Protein AF-A0A4S3M4C2-F1 (afdb_monomer_lite)

Organism: NCBI:txid1294297

Sequence (121 aa):
VVGTAGVVVTYLFNLFDGNFLLGNEGREFIEQPKWVKAGIVVAALIFLFNVSMTVLKGRKTAITNILLLGLWGLALLFLFAFVNPANLALDKMYWWYIVHLWVEGTWELVMASILAFLMLK

InterPro domains:
  IPR036927 Cytochrome c oxidase-like, subunit I superfamily [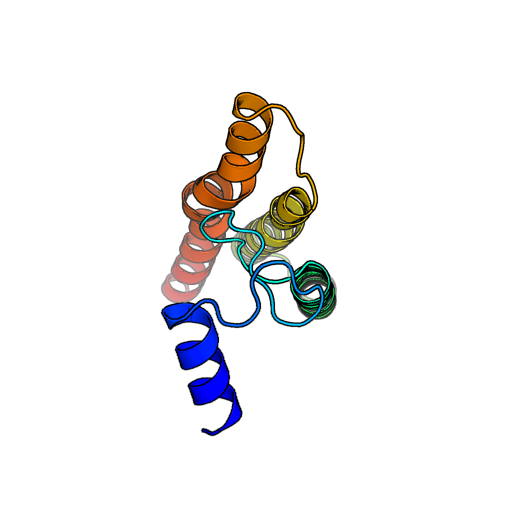G3DSA:1.20.210.10] (1-121)
  IPR036927 Cytochrome c oxidase-like, subunit I superfamily [SSF81442] (10-119)

Secondary structure (DSSP, 8-state):
-HHHHHHHHHHHH-TTTT-TTT-----TT--S-HHHHHHHHHHHHHHHHHHHHHHHHS---HHHHHHHHHHHHHHHHHGGGG---SSHHHHHHHHHHHHHHIIIIIHHHHHHHHHHHHHT-

pLDDT: mean 89.89, std 10.75, range [54.84, 98.44]

Structure (mmCIF, N/CA/C/O backbone):
data_AF-A0A4S3M4C2-F1
#
_entry.id   AF-A0A4S3M4C2-F1
#
loop_
_atom_site.group_PDB
_atom_site.id
_atom_site.type_symbol
_atom_site.label_atom_id
_atom_site.label_alt_id
_atom_site.label_comp_id
_atom_site.label_asym_id
_atom_site.label_entity_id
_atom_site.label_seq_id
_atom_site.pdbx_PDB_ins_code
_atom_site.Cartn_x
_atom_site.Cartn_y
_atom_site.Cartn_z
_atom_site.occupancy
_atom_site.B_iso_or_equiv
_atom_site.auth_seq_id
_atom_site.auth_comp_id
_atom_site.auth_asym_id
_atom_site.auth_atom_id
_atom_site.pdbx_PDB_model_num
ATOM 1 N N . VAL A 1 1 ? -0.782 -25.439 -9.404 1.00 56.78 1 VAL A N 1
ATOM 2 C CA . VAL A 1 1 ? 0.522 -26.083 -9.697 1.00 56.78 1 VAL A CA 1
ATOM 3 C C . VAL A 1 1 ? 1.104 -25.586 -11.015 1.00 56.78 1 VAL A C 1
ATOM 5 O O . VAL A 1 1 ? 2.167 -24.991 -10.978 1.00 56.78 1 VAL A O 1
ATOM 8 N N . VAL A 1 2 ? 0.405 -25.723 -12.152 1.00 60.91 2 VAL A N 1
ATOM 9 C CA . VAL A 1 2 ? 0.927 -25.284 -13.468 1.00 60.91 2 VAL A CA 1
ATOM 10 C C . VAL A 1 2 ? 1.193 -23.771 -13.536 1.00 60.91 2 VAL A C 1
ATOM 12 O O . VAL A 1 2 ? 2.270 -23.364 -13.952 1.00 60.91 2 VAL A O 1
ATOM 15 N N . GLY A 1 3 ? 0.266 -22.936 -13.048 1.00 64.94 3 GLY A N 1
ATOM 16 C CA . GLY A 1 3 ? 0.457 -21.477 -13.025 1.00 64.94 3 GLY A CA 1
ATOM 17 C C . GLY A 1 3 ? 1.616 -21.029 -12.127 1.00 64.94 3 GLY A C 1
ATOM 18 O O . GLY A 1 3 ? 2.436 -20.217 -12.533 1.00 64.94 3 GLY A O 1
ATOM 19 N N . THR A 1 4 ? 1.738 -21.615 -10.934 1.00 62.50 4 THR A N 1
ATOM 20 C CA . THR A 1 4 ? 2.813 -21.304 -9.980 1.00 62.50 4 THR A CA 1
ATOM 21 C C . THR A 1 4 ? 4.189 -21.722 -10.504 1.00 62.50 4 THR A C 1
ATOM 23 O O . THR A 1 4 ? 5.140 -20.957 -10.389 1.00 62.50 4 THR A O 1
ATOM 26 N N . ALA A 1 5 ? 4.295 -22.895 -11.138 1.00 73.62 5 ALA A N 1
ATOM 27 C CA . ALA A 1 5 ? 5.536 -23.352 -11.764 1.00 73.62 5 ALA A CA 1
ATOM 28 C C . ALA A 1 5 ? 5.944 -22.468 -12.957 1.00 73.62 5 ALA A C 1
ATOM 30 O O . ALA A 1 5 ? 7.119 -22.141 -13.102 1.00 73.62 5 ALA A O 1
ATOM 31 N N . GLY A 1 6 ? 4.977 -22.025 -13.770 1.00 69.69 6 GLY A N 1
ATOM 32 C CA . GLY A 1 6 ? 5.227 -21.109 -14.887 1.00 69.69 6 GLY A CA 1
ATOM 33 C C . GLY A 1 6 ? 5.792 -19.757 -14.442 1.00 69.69 6 GLY A C 1
ATOM 34 O O . GLY A 1 6 ? 6.713 -19.243 -15.074 1.00 69.69 6 GLY A O 1
ATOM 35 N N . VAL A 1 7 ? 5.307 -19.217 -13.318 1.00 67.75 7 VAL A N 1
ATOM 36 C CA . VAL A 1 7 ? 5.851 -17.984 -12.723 1.00 67.75 7 VAL A CA 1
ATOM 37 C C . VAL A 1 7 ? 7.301 -18.184 -12.278 1.00 67.75 7 VAL A C 1
ATOM 39 O O . VAL A 1 7 ? 8.147 -17.362 -12.616 1.00 67.75 7 VAL A O 1
ATOM 42 N N . VAL A 1 8 ? 7.614 -19.292 -11.596 1.00 72.00 8 VAL A N 1
ATOM 43 C CA . VAL A 1 8 ? 8.984 -19.590 -11.133 1.00 72.00 8 VAL A CA 1
ATOM 44 C C . VAL A 1 8 ? 9.960 -19.711 -12.306 1.00 72.00 8 VAL A C 1
ATOM 46 O O . VAL A 1 8 ? 11.026 -19.104 -12.280 1.00 72.00 8 VAL A O 1
ATOM 49 N N . VAL A 1 9 ? 9.591 -20.443 -13.361 1.00 77.44 9 VAL A N 1
ATOM 50 C CA . VAL A 1 9 ? 10.424 -20.581 -14.569 1.00 77.44 9 VAL A CA 1
ATOM 51 C C . VAL A 1 9 ? 10.633 -19.226 -15.248 1.00 77.44 9 VAL A C 1
ATOM 53 O O . VAL A 1 9 ? 11.750 -18.890 -15.634 1.00 77.44 9 VAL A O 1
ATOM 56 N N . THR A 1 10 ? 9.580 -18.417 -15.353 1.00 71.31 10 THR A N 1
ATOM 57 C CA . THR A 1 10 ? 9.667 -17.088 -15.972 1.00 71.31 10 THR A CA 1
ATOM 58 C C . THR A 1 10 ? 10.569 -16.144 -15.174 1.00 71.31 10 THR A C 1
ATOM 60 O O . THR A 1 10 ? 11.369 -15.431 -15.774 1.00 71.31 10 THR A O 1
ATOM 63 N N . TYR A 1 11 ? 10.502 -16.184 -13.839 1.00 69.69 11 TYR A N 1
ATOM 64 C CA . TYR A 1 11 ? 11.375 -15.401 -12.958 1.00 69.69 11 TYR A CA 1
ATOM 65 C C . TYR A 1 11 ? 12.844 -15.834 -13.041 1.00 69.69 11 TYR A C 1
ATOM 67 O O . TYR A 1 11 ? 13.722 -14.980 -13.094 1.00 69.69 11 TYR A O 1
ATOM 75 N N . LEU A 1 12 ? 13.123 -17.143 -13.073 1.00 77.81 12 LEU A N 1
ATOM 76 C CA . LEU A 1 12 ? 14.498 -17.660 -13.087 1.00 77.81 12 LEU A CA 1
ATOM 77 C C . LEU A 1 12 ? 15.220 -17.427 -14.418 1.00 77.81 12 LEU A C 1
ATOM 79 O O . LEU A 1 12 ? 16.422 -17.180 -14.425 1.00 77.81 12 LEU A O 1
ATOM 83 N N . PHE A 1 13 ? 14.503 -17.530 -15.538 1.00 81.12 13 PHE A N 1
ATOM 84 C CA . PHE A 1 13 ? 15.109 -17.503 -16.872 1.00 81.12 13 PHE A CA 1
ATOM 85 C C . PHE A 1 13 ? 14.819 -1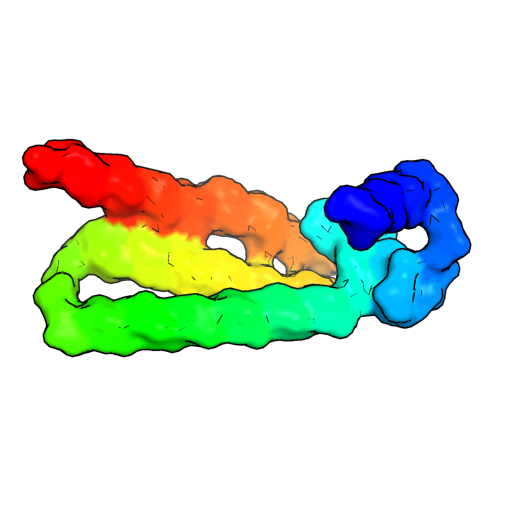6.218 -17.663 1.00 81.12 13 PHE A C 1
ATOM 87 O O . PHE A 1 13 ? 15.306 -16.089 -18.782 1.00 81.12 13 PHE A O 1
ATOM 94 N N . ASN A 1 14 ? 14.029 -15.288 -17.108 1.00 72.19 14 ASN A N 1
ATOM 95 C CA . ASN A 1 14 ? 13.619 -14.018 -17.727 1.00 72.19 14 ASN A CA 1
ATOM 96 C C . ASN A 1 14 ? 13.213 -14.156 -19.210 1.00 72.19 14 ASN A C 1
ATOM 98 O O . ASN A 1 14 ? 13.613 -13.375 -20.069 1.00 72.19 14 ASN A O 1
ATOM 102 N N . LEU A 1 15 ? 12.426 -15.191 -19.519 1.00 75.06 15 LEU A N 1
ATOM 103 C CA . LEU A 1 15 ? 12.154 -15.636 -20.896 1.00 75.06 15 LEU A CA 1
ATOM 104 C C . LEU A 1 15 ? 11.394 -14.609 -21.750 1.00 75.06 15 LEU A C 1
ATOM 106 O O . LEU A 1 15 ? 11.345 -14.742 -22.970 1.00 75.06 15 LEU A O 1
ATOM 110 N N . PHE A 1 16 ? 10.781 -13.607 -21.119 1.00 75.00 16 PHE A N 1
ATOM 111 C CA . PHE A 1 16 ? 9.931 -12.613 -21.769 1.00 75.00 16 PHE A CA 1
ATOM 112 C C . PHE A 1 16 ? 10.400 -11.184 -21.487 1.00 75.00 16 PHE A C 1
ATOM 114 O O . PHE A 1 16 ? 9.570 -10.287 -21.355 1.00 75.00 16 PHE A O 1
ATOM 121 N N . ASP A 1 17 ? 11.709 -10.959 -21.366 1.00 72.19 17 ASP A N 1
ATOM 122 C CA . ASP A 1 17 ? 12.253 -9.623 -21.118 1.00 72.19 17 ASP A CA 1
ATOM 123 C C . ASP A 1 17 ? 11.724 -8.586 -22.131 1.00 72.19 17 ASP A C 1
ATOM 125 O O . ASP A 1 17 ? 11.613 -8.853 -23.330 1.00 72.19 17 ASP A O 1
ATOM 129 N N . GLY A 1 18 ? 11.309 -7.419 -21.638 1.00 67.25 18 GLY A N 1
ATOM 130 C CA . GLY A 1 18 ? 10.657 -6.378 -22.444 1.00 67.25 18 GLY A CA 1
ATOM 131 C C . GLY A 1 18 ? 9.224 -6.680 -22.925 1.00 67.25 18 GLY A C 1
ATOM 132 O O . GLY A 1 18 ? 8.608 -5.828 -23.569 1.00 67.25 18 GLY A O 1
ATOM 133 N N . ASN A 1 19 ? 8.647 -7.847 -22.618 1.00 77.56 19 ASN A N 1
ATOM 134 C CA . ASN A 1 19 ? 7.262 -8.167 -22.969 1.00 77.56 19 ASN A CA 1
ATOM 135 C C . ASN A 1 19 ? 6.272 -7.454 -22.034 1.00 77.56 19 ASN A C 1
ATOM 137 O O . ASN A 1 19 ? 6.359 -7.553 -20.815 1.00 77.56 19 ASN A O 1
ATOM 141 N N . PHE A 1 20 ? 5.257 -6.799 -22.597 1.00 70.56 20 PHE A N 1
ATOM 142 C CA . PHE A 1 20 ? 4.251 -6.084 -21.805 1.00 70.56 20 PHE A CA 1
ATOM 143 C C . PHE A 1 20 ? 3.413 -6.991 -20.882 1.00 70.56 20 PHE A C 1
ATOM 145 O O . PHE A 1 20 ? 2.976 -6.554 -19.819 1.00 70.56 20 PHE A O 1
ATOM 152 N N . LEU A 1 21 ? 3.159 -8.240 -21.284 1.00 70.56 21 LEU A N 1
ATOM 153 C CA . LEU A 1 21 ? 2.306 -9.180 -20.555 1.00 70.56 21 LEU A CA 1
ATOM 154 C C . LEU A 1 21 ? 3.080 -10.005 -19.529 1.00 70.56 21 LEU A C 1
ATOM 156 O O . LEU A 1 21 ? 2.578 -10.206 -18.426 1.00 70.56 21 LEU A O 1
ATOM 160 N N . LEU A 1 22 ? 4.269 -10.483 -19.892 1.00 72.75 22 LEU A N 1
ATOM 161 C CA . LEU A 1 22 ? 5.026 -11.468 -19.108 1.00 72.75 22 LEU A CA 1
ATOM 162 C C . LEU A 1 22 ? 6.431 -10.997 -18.707 1.00 72.75 22 LEU A C 1
ATOM 164 O O . LEU A 1 22 ? 7.149 -11.746 -18.049 1.00 72.75 22 LEU A O 1
ATOM 168 N N . GLY A 1 23 ? 6.841 -9.804 -19.135 1.00 72.81 23 GLY A N 1
ATOM 169 C CA . GLY A 1 23 ? 8.185 -9.285 -18.913 1.00 72.81 23 GLY A CA 1
ATOM 170 C C . GLY A 1 23 ? 8.367 -8.627 -17.555 1.00 72.81 23 GLY A C 1
ATOM 171 O O . GLY A 1 23 ? 7.414 -8.153 -16.938 1.00 72.81 23 GLY A O 1
ATOM 172 N N . ASN A 1 24 ? 9.619 -8.586 -17.107 1.00 77.44 24 ASN A N 1
ATOM 173 C CA . ASN A 1 24 ? 10.010 -7.912 -15.878 1.00 77.44 24 ASN A CA 1
ATOM 174 C C . ASN A 1 24 ? 10.394 -6.452 -16.160 1.00 77.44 24 ASN A C 1
ATOM 176 O O . ASN A 1 24 ? 11.062 -6.159 -17.146 1.00 77.44 24 ASN A O 1
ATOM 180 N N . GLU A 1 25 ? 10.025 -5.527 -15.272 1.00 79.69 25 GLU A N 1
ATOM 181 C CA . GLU A 1 25 ? 10.444 -4.117 -15.358 1.00 79.69 25 GLU A CA 1
ATOM 182 C C . GLU A 1 25 ? 11.891 -3.876 -14.895 1.00 79.69 25 GLU A C 1
ATOM 184 O O . GLU A 1 25 ? 12.386 -2.755 -14.996 1.00 79.69 25 GLU A O 1
ATOM 189 N N . GLY A 1 26 ? 12.567 -4.896 -14.354 1.00 82.75 26 GLY A N 1
ATOM 190 C CA . GLY A 1 26 ? 13.973 -4.809 -13.939 1.00 82.75 26 GLY A CA 1
ATOM 191 C C . GLY A 1 26 ? 14.234 -3.904 -12.727 1.00 82.75 26 GLY A C 1
ATOM 192 O O . GLY A 1 26 ? 15.386 -3.603 -12.421 1.00 82.75 26 GLY A O 1
ATOM 193 N N . ARG A 1 27 ? 13.181 -3.462 -12.026 1.00 88.50 27 ARG A N 1
ATOM 194 C CA . ARG A 1 27 ? 13.266 -2.707 -10.769 1.00 88.50 27 ARG A CA 1
ATOM 195 C C . ARG A 1 27 ? 13.029 -3.664 -9.605 1.00 88.50 27 ARG A C 1
ATOM 197 O O . ARG A 1 27 ? 11.941 -4.218 -9.484 1.00 88.50 27 ARG A O 1
ATOM 204 N N . GLU A 1 28 ? 14.048 -3.834 -8.771 1.00 87.56 28 GLU A N 1
ATOM 205 C CA . GLU A 1 28 ? 14.052 -4.760 -7.630 1.00 87.56 28 GLU A CA 1
ATOM 206 C C . GLU A 1 28 ? 12.807 -4.591 -6.732 1.00 87.56 28 GLU A C 1
ATOM 208 O O . GLU A 1 28 ? 12.393 -3.465 -6.460 1.00 87.56 28 GLU A O 1
ATOM 213 N N . PHE A 1 29 ? 12.193 -5.693 -6.300 1.00 89.31 29 PHE A N 1
ATOM 214 C CA . PHE A 1 29 ? 10.944 -5.797 -5.520 1.00 89.31 29 PHE A CA 1
ATOM 215 C C . PHE A 1 29 ? 9.658 -5.277 -6.190 1.00 89.31 29 PHE A C 1
ATOM 217 O O . PHE A 1 29 ? 8.570 -5.407 -5.620 1.00 89.31 29 PHE A O 1
ATOM 224 N N . ILE A 1 30 ? 9.752 -4.681 -7.379 1.00 91.69 30 ILE A N 1
ATOM 225 C CA . ILE A 1 30 ? 8.619 -4.183 -8.172 1.00 91.69 30 ILE A CA 1
ATOM 226 C C . ILE A 1 30 ? 8.767 -4.579 -9.651 1.00 91.69 30 ILE A C 1
ATOM 228 O O . ILE A 1 30 ? 8.503 -3.775 -10.554 1.00 91.69 30 ILE A O 1
ATOM 232 N N . GLU A 1 31 ? 9.197 -5.815 -9.894 1.00 88.69 31 GLU A N 1
ATOM 233 C CA . GLU A 1 31 ? 9.536 -6.359 -11.211 1.00 88.69 31 GLU A CA 1
ATOM 234 C C . GLU A 1 31 ? 8.312 -6.659 -12.077 1.00 88.69 31 GLU A C 1
ATOM 236 O O . GLU A 1 31 ? 8.417 -6.692 -13.299 1.00 88.69 31 GLU A O 1
ATOM 241 N N . GLN A 1 32 ? 7.148 -6.873 -11.471 1.00 86.88 32 GLN A N 1
ATOM 242 C CA . GLN A 1 32 ? 5.946 -7.299 -12.173 1.00 86.88 32 GLN A CA 1
ATOM 243 C C . GLN A 1 32 ? 5.491 -6.282 -13.244 1.00 86.88 32 GLN A C 1
ATOM 245 O O . GLN A 1 32 ? 5.617 -5.069 -13.042 1.00 86.88 32 GLN A O 1
ATOM 250 N N . PRO A 1 33 ? 4.871 -6.739 -14.348 1.00 87.69 33 PRO A N 1
ATOM 251 C CA . PRO A 1 33 ? 4.351 -5.852 -15.384 1.00 87.69 33 PRO A CA 1
ATOM 252 C C . PRO A 1 33 ? 3.371 -4.791 -14.854 1.00 87.69 33 PRO A C 1
ATOM 254 O O . PRO A 1 33 ? 2.616 -5.035 -13.906 1.00 87.69 33 PRO A O 1
ATOM 257 N N . LYS A 1 34 ? 3.274 -3.636 -15.531 1.00 88.12 34 LYS A N 1
ATOM 258 C CA . LYS A 1 34 ? 2.369 -2.529 -15.136 1.00 88.12 34 LYS A CA 1
ATOM 259 C C . LYS A 1 34 ? 0.914 -2.949 -14.954 1.00 88.12 34 LYS A C 1
ATOM 261 O O . LYS A 1 34 ? 0.246 -2.451 -14.051 1.00 88.12 34 LYS A O 1
ATOM 266 N N . TRP A 1 35 ? 0.413 -3.860 -15.789 1.00 86.81 35 TRP A N 1
ATOM 267 C CA . TRP A 1 35 ? -0.962 -4.349 -15.670 1.00 86.81 35 TRP A CA 1
ATOM 268 C C . TRP A 1 35 ? -1.162 -5.180 -14.391 1.00 86.81 35 TRP A C 1
ATOM 270 O O . TRP A 1 35 ? -2.210 -5.072 -13.757 1.00 86.81 35 TRP A O 1
ATOM 280 N N . VAL A 1 36 ? -0.142 -5.931 -13.953 1.00 90.75 36 VAL A N 1
ATOM 281 C CA . VAL A 1 36 ? -0.155 -6.654 -12.670 1.00 90.75 36 VAL A CA 1
ATOM 282 C C . VAL A 1 36 ? -0.137 -5.661 -11.513 1.00 90.75 36 VAL A C 1
ATOM 284 O O . VAL A 1 36 ? -0.939 -5.798 -10.592 1.00 90.75 36 VAL A O 1
ATOM 287 N N . LYS A 1 37 ? 0.703 -4.616 -11.578 1.00 92.25 37 LYS A N 1
ATOM 288 C CA . LYS A 1 37 ? 0.700 -3.523 -10.583 1.00 92.25 37 LYS A CA 1
ATOM 289 C C . LYS A 1 37 ? -0.688 -2.894 -10.464 1.00 92.25 37 LYS A C 1
ATOM 291 O O . LYS A 1 37 ? -1.183 -2.704 -9.357 1.00 92.25 37 LYS A O 1
ATOM 296 N N . ALA A 1 38 ? -1.344 -2.622 -11.591 1.00 93.62 38 ALA A N 1
ATOM 297 C CA . ALA A 1 38 ? -2.703 -2.084 -11.602 1.00 93.62 38 ALA A CA 1
ATOM 298 C C . ALA A 1 38 ? -3.712 -3.062 -10.975 1.00 93.62 38 ALA A C 1
ATOM 300 O O . ALA A 1 38 ? -4.537 -2.650 -10.161 1.00 93.62 38 ALA A O 1
ATOM 301 N N . GLY A 1 39 ? -3.604 -4.359 -11.281 1.00 94.94 39 GLY A N 1
ATOM 302 C CA . GLY A 1 39 ? -4.412 -5.404 -10.646 1.00 94.94 39 GLY A CA 1
ATOM 303 C C . GLY A 1 39 ? -4.238 -5.455 -9.124 1.00 94.94 39 GLY A C 1
ATOM 304 O O . GLY A 1 39 ? -5.230 -5.536 -8.399 1.00 94.94 39 GLY A O 1
ATOM 305 N N . ILE A 1 40 ? -3.000 -5.329 -8.632 1.00 94.81 40 ILE A N 1
ATOM 306 C CA . ILE A 1 40 ? -2.690 -5.255 -7.195 1.00 94.81 40 ILE A CA 1
ATOM 307 C C . ILE A 1 40 ? -3.363 -4.032 -6.560 1.00 94.81 40 ILE A C 1
ATOM 309 O O . ILE A 1 40 ? -4.001 -4.173 -5.519 1.00 94.81 40 ILE A O 1
ATOM 313 N N . VAL A 1 41 ? -3.286 -2.856 -7.196 1.00 96.94 41 VAL A N 1
ATOM 314 C CA . VAL A 1 41 ? -3.956 -1.639 -6.700 1.00 96.94 41 VAL A CA 1
ATOM 315 C C . VAL A 1 41 ? -5.465 -1.848 -6.596 1.00 96.94 41 VAL A C 1
ATOM 317 O O . VAL A 1 41 ? -6.052 -1.545 -5.561 1.00 96.94 41 VAL A O 1
ATOM 320 N N . VAL A 1 42 ? -6.103 -2.400 -7.631 1.00 97.81 42 VAL A N 1
ATOM 321 C CA . VAL A 1 42 ? -7.554 -2.648 -7.625 1.00 97.81 42 VAL A CA 1
ATOM 322 C C . VAL A 1 42 ? -7.943 -3.612 -6.502 1.00 97.81 42 VAL A C 1
ATOM 324 O O . VAL A 1 42 ? -8.874 -3.329 -5.746 1.00 97.81 42 VAL A O 1
ATOM 327 N N . ALA A 1 43 ? -7.212 -4.717 -6.344 1.00 97.81 43 ALA A N 1
ATOM 328 C CA . ALA A 1 43 ? -7.455 -5.677 -5.272 1.00 97.81 43 ALA A CA 1
ATOM 329 C C . ALA A 1 43 ? -7.284 -5.040 -3.881 1.00 97.81 43 ALA A C 1
ATOM 331 O O . ALA A 1 43 ? -8.139 -5.221 -3.008 1.00 97.81 43 ALA A O 1
ATOM 332 N N . ALA A 1 44 ? -6.226 -4.245 -3.691 1.00 97.38 44 ALA A N 1
ATOM 333 C CA . ALA A 1 44 ? -5.971 -3.523 -2.450 1.00 97.38 44 ALA A CA 1
ATOM 334 C C . ALA A 1 44 ? -7.093 -2.525 -2.130 1.00 97.38 44 ALA A C 1
ATOM 336 O O . ALA A 1 44 ? -7.552 -2.472 -0.992 1.00 97.38 44 ALA A O 1
ATOM 337 N N . LEU A 1 45 ? -7.594 -1.781 -3.121 1.00 98.19 45 LEU A N 1
ATOM 338 C CA . LEU A 1 45 ? -8.693 -0.830 -2.931 1.00 98.19 45 LEU A CA 1
ATOM 339 C C . LEU A 1 45 ? -10.010 -1.521 -2.564 1.00 98.19 45 LEU A C 1
ATOM 341 O O . LEU A 1 45 ? -10.713 -1.039 -1.677 1.00 98.19 45 LEU A O 1
ATOM 345 N N . ILE A 1 46 ? -10.334 -2.662 -3.183 1.00 98.44 46 ILE A N 1
ATOM 346 C CA . ILE A 1 46 ? -11.519 -3.458 -2.815 1.00 98.44 46 ILE A CA 1
ATOM 347 C C . ILE A 1 46 ? -11.408 -3.934 -1.360 1.00 98.44 46 ILE A C 1
ATOM 349 O O . ILE A 1 46 ? -12.354 -3.792 -0.581 1.00 98.44 46 ILE A O 1
ATOM 353 N N . PHE A 1 47 ? -10.246 -4.463 -0.972 1.00 98.19 47 PHE A N 1
ATOM 354 C CA . PHE A 1 47 ? -9.978 -4.878 0.405 1.00 98.19 47 PHE A CA 1
ATOM 355 C C . PHE A 1 47 ? -10.107 -3.707 1.392 1.00 98.19 47 PHE A C 1
ATOM 357 O O . PHE A 1 47 ? -10.842 -3.805 2.379 1.00 98.19 47 PHE A O 1
ATOM 364 N N . LEU A 1 48 ? -9.449 -2.582 1.101 1.00 98.19 48 LEU A N 1
ATOM 365 C CA . LEU A 1 48 ? -9.468 -1.386 1.941 1.00 98.19 48 LEU A CA 1
ATOM 366 C C . LEU A 1 48 ? -10.871 -0.815 2.090 1.00 98.19 48 LEU A C 1
ATOM 368 O O . LEU A 1 48 ? -11.252 -0.444 3.200 1.00 98.19 48 LEU A O 1
ATOM 372 N N . PHE A 1 49 ? -11.651 -0.775 1.011 1.00 98.12 49 PHE A N 1
ATOM 373 C CA . PHE A 1 49 ? -13.044 -0.352 1.059 1.00 98.12 49 PHE A CA 1
ATOM 374 C C . PHE A 1 49 ? -13.851 -1.242 2.010 1.00 98.12 49 PHE A C 1
ATOM 376 O O . PHE A 1 49 ? -14.499 -0.733 2.925 1.00 98.12 49 PHE A O 1
ATOM 383 N N . ASN A 1 50 ? -13.752 -2.566 1.867 1.00 98.38 50 ASN A N 1
ATOM 384 C CA . ASN A 1 50 ? -14.493 -3.510 2.705 1.00 98.38 50 ASN A CA 1
ATOM 385 C C . ASN A 1 50 ? -14.160 -3.360 4.198 1.00 98.38 50 ASN A C 1
ATOM 387 O O . ASN A 1 50 ? -15.063 -3.249 5.038 1.00 98.38 50 ASN A O 1
ATOM 391 N N . VAL A 1 51 ? -12.871 -3.317 4.543 1.00 97.50 51 VAL A N 1
ATOM 392 C CA . VAL A 1 51 ? -12.440 -3.179 5.942 1.00 97.50 51 VAL A CA 1
ATOM 393 C C . VAL A 1 51 ? -12.798 -1.795 6.490 1.00 97.50 51 VAL A C 1
ATOM 395 O O . VAL A 1 51 ? -13.341 -1.699 7.592 1.00 97.50 51 VAL A O 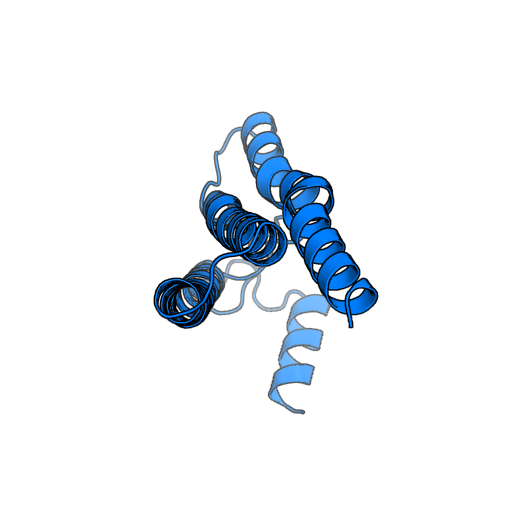1
ATOM 398 N N . SER A 1 52 ? -12.590 -0.728 5.713 1.00 97.62 52 SER A N 1
ATOM 399 C CA . SER A 1 52 ? -12.925 0.641 6.132 1.00 97.62 52 SER A CA 1
ATOM 400 C C . SER A 1 52 ? -14.422 0.789 6.403 1.00 97.62 52 SER A C 1
ATOM 402 O O . SER A 1 52 ? -14.805 1.306 7.451 1.00 97.62 52 SER A O 1
ATOM 404 N N . MET A 1 53 ? -15.285 0.265 5.526 1.00 98.12 53 MET A N 1
ATOM 405 C CA . MET A 1 53 ? -16.739 0.290 5.733 1.00 98.12 53 MET A CA 1
ATOM 406 C C . MET A 1 53 ? -17.168 -0.505 6.969 1.00 98.12 53 MET A C 1
ATOM 408 O O . MET A 1 53 ? -18.106 -0.104 7.662 1.00 98.12 53 MET A O 1
ATOM 412 N N . THR A 1 54 ? -16.470 -1.599 7.278 1.00 97.75 54 THR A N 1
ATOM 413 C CA . THR A 1 54 ? -16.711 -2.391 8.491 1.00 97.75 54 THR A CA 1
ATOM 414 C C . THR A 1 54 ? -16.364 -1.592 9.749 1.00 97.75 54 THR A C 1
ATOM 416 O O . THR A 1 54 ? -17.185 -1.487 10.660 1.00 97.75 54 THR A O 1
ATOM 419 N N . VAL A 1 55 ? -15.191 -0.952 9.786 1.00 96.75 55 VAL A N 1
ATOM 420 C CA . VAL A 1 55 ? -14.767 -0.113 10.922 1.00 96.75 55 VAL A CA 1
ATOM 421 C C . VAL A 1 55 ? -15.656 1.126 11.073 1.00 96.75 55 VAL A C 1
ATOM 423 O O . VAL A 1 55 ? -15.992 1.516 12.193 1.00 96.75 55 VAL A O 1
ATOM 426 N N . LEU A 1 56 ? -16.092 1.736 9.967 1.00 96.06 56 LEU A N 1
ATOM 427 C CA . LEU A 1 56 ? -16.980 2.900 9.996 1.00 96.06 56 LEU A CA 1
ATOM 428 C C . LEU A 1 56 ? -18.333 2.584 10.636 1.00 96.06 56 LEU A C 1
ATOM 430 O O . LEU A 1 56 ? -18.821 3.397 11.426 1.00 96.06 56 LEU A O 1
ATOM 434 N N . LYS A 1 57 ? -18.897 1.407 10.346 1.00 97.00 57 LYS A N 1
ATOM 435 C CA . LYS A 1 57 ? -20.137 0.912 10.967 1.00 97.00 57 LYS A CA 1
ATOM 436 C C . LYS A 1 57 ? -19.937 0.430 12.410 1.00 97.00 57 LYS A C 1
ATOM 438 O O . LYS A 1 57 ? -20.909 0.329 13.152 1.00 97.00 57 LYS A O 1
ATOM 443 N N . GLY A 1 58 ? -18.702 0.126 12.803 1.00 94.38 58 GLY A N 1
ATOM 444 C CA . GLY A 1 58 ? -18.349 -0.376 14.127 1.00 94.38 58 GLY A CA 1
ATOM 445 C C . GLY A 1 58 ? -17.822 0.682 15.104 1.00 94.38 58 GLY A C 1
ATOM 446 O O . GLY A 1 58 ? -17.758 1.889 14.828 1.00 94.38 58 GLY A O 1
ATOM 447 N N . ARG A 1 59 ? -17.406 0.191 16.280 1.00 91.69 59 ARG A N 1
ATOM 448 C CA . ARG A 1 59 ? -16.714 0.987 17.300 1.00 91.69 59 ARG A CA 1
ATOM 449 C C . ARG A 1 59 ? -15.276 1.245 16.862 1.00 91.69 59 ARG A C 1
ATOM 451 O O . ARG A 1 59 ? -14.508 0.314 16.646 1.00 91.69 59 ARG A O 1
ATOM 458 N N . LYS A 1 60 ? -14.911 2.520 16.797 1.00 95.25 60 LYS A N 1
ATOM 459 C CA . LYS A 1 60 ? -13.567 2.972 16.429 1.00 95.25 60 LYS A CA 1
ATOM 460 C C . LYS A 1 60 ? -12.694 2.968 17.677 1.00 95.25 60 LYS A C 1
ATOM 462 O O . LYS A 1 60 ? -13.062 3.568 18.688 1.00 95.25 60 LYS A O 1
ATOM 467 N N . THR A 1 61 ? -11.564 2.279 17.619 1.00 96.56 61 THR A N 1
ATOM 468 C CA . THR A 1 61 ? -10.556 2.256 18.682 1.00 96.56 61 THR A CA 1
ATOM 469 C C . THR A 1 61 ? -9.235 2.799 18.149 1.00 96.56 61 THR A C 1
ATOM 471 O O . THR A 1 61 ? -9.027 2.874 16.936 1.00 96.56 61 THR A O 1
ATOM 474 N N . ALA A 1 62 ? -8.320 3.166 19.049 1.00 96.56 62 ALA A N 1
ATOM 475 C CA . ALA A 1 62 ? -6.974 3.573 18.650 1.00 96.56 62 ALA A CA 1
ATOM 476 C C . ALA A 1 62 ? -6.289 2.480 17.809 1.00 96.56 62 ALA A C 1
ATOM 478 O O . ALA A 1 62 ? -5.729 2.776 16.759 1.00 96.56 62 ALA A O 1
ATOM 479 N N . ILE A 1 63 ? -6.435 1.211 18.206 1.00 96.88 63 ILE A N 1
ATOM 480 C CA . ILE A 1 63 ? -5.847 0.062 17.506 1.00 96.88 63 ILE A CA 1
ATOM 481 C C . ILE A 1 63 ? -6.407 -0.079 16.088 1.00 96.88 63 ILE A C 1
ATOM 483 O O . ILE A 1 63 ? -5.634 -0.179 15.139 1.00 96.88 63 ILE A O 1
ATOM 487 N N . THR A 1 64 ? -7.734 -0.038 15.912 1.00 96.25 64 THR A N 1
ATOM 488 C CA . THR A 1 64 ? -8.337 -0.164 14.571 1.00 96.25 64 THR A CA 1
ATOM 489 C C . THR A 1 64 ? -7.984 1.014 13.669 1.00 96.25 64 THR A C 1
ATOM 491 O O . THR A 1 64 ? -7.832 0.836 12.464 1.00 96.25 64 THR A O 1
ATOM 494 N N . ASN A 1 65 ? -7.838 2.213 14.238 1.00 96.69 65 ASN A N 1
ATOM 495 C CA . ASN A 1 65 ? -7.455 3.398 13.477 1.00 96.69 65 ASN A CA 1
ATOM 496 C C . ASN A 1 65 ? -5.990 3.325 13.022 1.00 96.69 65 ASN A C 1
ATOM 498 O O . ASN A 1 65 ? -5.712 3.638 11.869 1.00 96.69 65 ASN A O 1
ATOM 502 N N . ILE A 1 66 ? -5.074 2.869 13.886 1.00 97.75 66 ILE A N 1
ATOM 503 C CA . ILE A 1 66 ? -3.661 2.655 13.526 1.00 97.75 66 ILE A CA 1
ATOM 504 C C . ILE A 1 66 ? -3.538 1.553 12.468 1.00 97.75 66 ILE A C 1
ATOM 506 O O . ILE A 1 66 ? -2.810 1.731 11.493 1.00 97.75 66 ILE A O 1
ATOM 510 N N . LEU A 1 67 ? -4.298 0.460 12.605 1.00 97.69 67 LEU A N 1
ATOM 511 C CA . LEU A 1 67 ? -4.346 -0.598 11.595 1.00 97.69 67 LEU A CA 1
ATOM 512 C C . LEU A 1 67 ? -4.791 -0.049 10.234 1.00 97.69 67 LEU A C 1
ATOM 514 O O . LEU A 1 67 ? -4.119 -0.274 9.231 1.00 97.69 67 LEU A O 1
ATOM 518 N N . LEU A 1 68 ? -5.897 0.703 10.187 1.00 97.69 68 LEU A N 1
ATOM 519 C CA . LEU A 1 68 ? -6.372 1.310 8.941 1.00 97.69 68 LEU A CA 1
ATOM 520 C C . LEU A 1 68 ? -5.370 2.310 8.360 1.00 97.69 68 LEU A C 1
ATOM 522 O O . LEU A 1 68 ? -5.185 2.319 7.147 1.00 97.69 68 LEU A O 1
ATOM 526 N N . LEU A 1 69 ? -4.716 3.121 9.194 1.00 97.75 69 LEU A N 1
ATOM 527 C CA . LEU A 1 69 ? -3.683 4.056 8.748 1.00 97.75 69 LEU A CA 1
ATOM 528 C C . LEU A 1 69 ? -2.515 3.314 8.085 1.00 97.75 69 LEU A C 1
ATOM 530 O O . LEU A 1 69 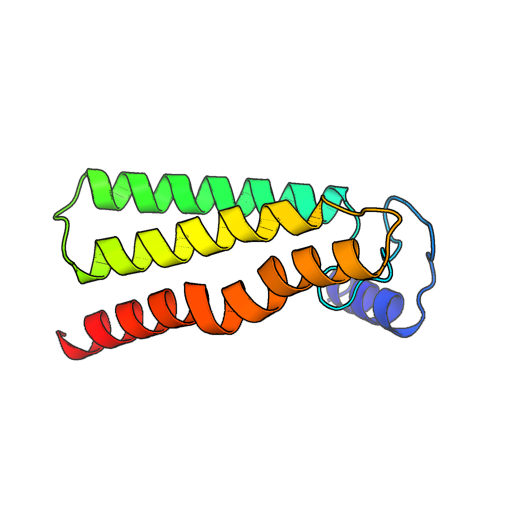? -2.102 3.695 6.992 1.00 97.75 69 LEU A O 1
ATOM 534 N N . GLY A 1 70 ? -2.028 2.238 8.710 1.00 97.62 70 GLY A N 1
ATOM 535 C CA . GLY A 1 70 ? -0.975 1.392 8.147 1.00 97.62 70 GLY A CA 1
ATOM 536 C C . GLY A 1 70 ? -1.390 0.767 6.813 1.00 97.62 70 GLY A C 1
ATOM 537 O O . GLY A 1 70 ? -0.662 0.880 5.831 1.00 97.62 70 GLY A O 1
ATOM 538 N N . LEU A 1 71 ? -2.594 0.190 6.739 1.00 97.88 71 LEU A N 1
ATOM 539 C CA . LEU A 1 71 ? -3.108 -0.444 5.517 1.00 97.88 71 LEU A CA 1
ATOM 540 C C . LEU A 1 71 ? -3.333 0.557 4.368 1.00 97.88 71 LEU A C 1
ATOM 542 O O . LEU A 1 71 ? -3.009 0.259 3.218 1.00 97.88 71 LEU A O 1
ATOM 546 N N . TRP A 1 72 ? -3.868 1.748 4.653 1.00 98.06 72 TRP A N 1
ATOM 547 C CA . TRP A 1 72 ? -4.020 2.801 3.644 1.00 98.06 72 TRP A CA 1
ATOM 548 C C . TRP A 1 72 ? -2.670 3.362 3.201 1.00 98.06 72 TRP A C 1
ATOM 550 O O . TRP A 1 72 ? -2.452 3.532 2.002 1.00 98.06 72 TRP A O 1
ATOM 560 N N . GLY A 1 73 ? -1.749 3.600 4.140 1.00 97.38 73 GLY A N 1
ATOM 561 C CA . GLY A 1 73 ? -0.383 4.018 3.827 1.00 97.38 73 GLY A CA 1
ATOM 562 C C . GLY A 1 73 ? 0.313 3.022 2.900 1.00 97.38 73 GLY A C 1
ATOM 563 O O . GLY A 1 73 ? 0.929 3.429 1.917 1.00 97.38 73 GLY A O 1
ATOM 564 N N . LEU A 1 74 ? 0.130 1.723 3.155 1.00 95.75 74 LEU A N 1
ATOM 565 C CA . LEU A 1 74 ? 0.667 0.637 2.341 1.00 95.75 74 LEU A CA 1
ATOM 566 C C . LEU A 1 74 ? 0.172 0.750 0.884 1.00 95.75 74 LEU A C 1
ATOM 568 O O . LEU A 1 74 ? 0.978 0.753 -0.049 1.00 95.75 74 LEU A O 1
ATOM 572 N N . ALA A 1 75 ? -1.133 0.919 0.666 1.00 95.94 75 ALA A N 1
ATOM 573 C CA . ALA A 1 75 ? -1.678 1.059 -0.687 1.00 95.94 75 ALA A CA 1
ATOM 574 C C . ALA A 1 75 ? -1.256 2.363 -1.388 1.00 95.94 75 ALA A C 1
ATOM 576 O O . ALA A 1 75 ? -0.992 2.349 -2.590 1.00 95.94 75 ALA A O 1
ATOM 577 N N . LEU A 1 76 ? -1.175 3.480 -0.658 1.00 96.44 76 LEU A N 1
ATOM 578 C CA . LEU A 1 76 ? -0.792 4.776 -1.225 1.00 96.44 76 LEU A CA 1
ATOM 579 C C . LEU A 1 76 ? 0.684 4.815 -1.633 1.00 96.44 76 LEU A C 1
ATOM 581 O O . LEU A 1 76 ? 0.997 5.288 -2.724 1.00 96.44 76 LEU A O 1
ATOM 585 N N . LEU A 1 77 ? 1.586 4.283 -0.804 1.00 96.00 77 LEU A N 1
ATOM 586 C CA . LEU A 1 77 ? 3.011 4.206 -1.137 1.00 96.00 77 LEU A CA 1
ATOM 587 C C . LEU A 1 77 ? 3.261 3.317 -2.360 1.00 96.00 77 LEU A C 1
ATOM 589 O O . LEU A 1 77 ? 4.109 3.640 -3.190 1.00 96.00 77 LEU A O 1
ATOM 593 N N . PHE A 1 78 ? 2.470 2.257 -2.544 1.00 96.12 78 PHE A N 1
ATOM 594 C CA . PHE A 1 78 ? 2.582 1.397 -3.721 1.00 96.12 78 PHE A CA 1
ATOM 595 C C . PHE A 1 78 ? 2.292 2.132 -5.046 1.00 96.12 78 PHE A C 1
ATOM 597 O O . PHE A 1 78 ? 2.778 1.716 -6.097 1.00 96.12 78 PHE A O 1
ATOM 604 N N . LEU A 1 79 ? 1.579 3.267 -5.033 1.00 96.12 79 LEU A N 1
ATOM 605 C CA . LEU A 1 79 ? 1.348 4.067 -6.245 1.00 96.12 79 LEU A CA 1
ATOM 606 C C . LEU A 1 79 ? 2.645 4.641 -6.839 1.00 96.12 79 LEU A C 1
ATOM 608 O O . LEU A 1 79 ? 2.720 4.863 -8.049 1.00 96.12 79 LEU A O 1
ATOM 612 N N . PHE A 1 80 ? 3.699 4.809 -6.036 1.00 95.44 80 PHE A N 1
ATOM 613 C CA . PHE A 1 80 ? 5.011 5.205 -6.553 1.00 95.44 80 PHE A CA 1
ATOM 614 C C . PHE A 1 80 ? 5.640 4.136 -7.461 1.00 95.44 80 PHE A C 1
ATOM 616 O O . PHE A 1 80 ? 6.531 4.458 -8.246 1.00 95.44 80 PHE A O 1
ATOM 623 N N . ALA A 1 81 ? 5.139 2.892 -7.462 1.00 94.00 81 ALA A N 1
ATOM 624 C CA . ALA A 1 81 ? 5.612 1.841 -8.367 1.00 94.00 81 ALA A CA 1
ATOM 625 C C . ALA A 1 81 ? 5.351 2.162 -9.851 1.00 94.00 81 ALA A C 1
ATOM 627 O O . ALA A 1 81 ? 6.011 1.589 -10.721 1.00 94.00 81 ALA A O 1
ATOM 628 N N . PHE A 1 82 ? 4.422 3.082 -10.142 1.00 94.38 82 PHE A N 1
ATOM 629 C CA . PHE A 1 82 ? 4.128 3.575 -11.492 1.00 94.38 82 PHE A CA 1
ATOM 630 C C . PHE A 1 82 ? 5.002 4.766 -11.907 1.00 94.38 82 PHE A C 1
ATOM 632 O O . PHE A 1 82 ? 5.036 5.120 -13.086 1.00 94.38 82 PHE A O 1
ATOM 639 N N . VAL A 1 83 ? 5.720 5.372 -10.959 1.00 93.81 83 VAL A N 1
ATOM 640 C CA . VAL A 1 83 ? 6.646 6.475 -11.216 1.00 93.81 83 VAL A CA 1
ATOM 641 C C . VAL A 1 83 ? 8.007 5.877 -11.580 1.00 93.81 83 VAL A C 1
ATOM 643 O O . VAL A 1 83 ? 8.662 5.245 -10.751 1.00 93.81 83 VAL A O 1
ATOM 646 N N . ASN A 1 84 ? 8.407 6.043 -12.844 1.00 92.19 84 ASN A N 1
ATOM 647 C CA . ASN A 1 84 ? 9.674 5.551 -13.395 1.00 92.19 84 ASN A CA 1
ATOM 648 C C . ASN A 1 84 ? 10.385 6.682 -14.171 1.00 92.19 84 ASN A C 1
ATOM 650 O O . ASN A 1 84 ? 10.192 6.813 -15.384 1.00 92.19 84 ASN A O 1
ATOM 654 N N . PRO A 1 85 ? 11.111 7.573 -13.474 1.00 94.56 85 PRO A N 1
ATOM 655 C CA . PRO A 1 85 ? 11.825 8.681 -14.095 1.00 94.56 85 PRO A CA 1
ATOM 656 C C . PRO A 1 85 ? 13.130 8.205 -14.751 1.00 94.56 85 PRO A C 1
ATOM 658 O O . PRO A 1 85 ? 13.795 7.303 -14.259 1.00 94.56 85 PRO A O 1
ATOM 661 N N . ALA A 1 86 ? 13.562 8.883 -15.818 1.00 93.50 86 ALA A N 1
ATOM 662 C CA . ALA A 1 86 ? 14.826 8.565 -16.496 1.00 93.50 86 ALA A CA 1
ATOM 663 C C . ALA A 1 86 ? 16.080 8.886 -15.654 1.00 93.50 86 ALA A C 1
ATOM 665 O O . ALA A 1 86 ? 17.166 8.382 -15.930 1.00 93.50 86 ALA A O 1
ATOM 666 N N . ASN A 1 87 ? 15.950 9.745 -14.635 1.00 96.06 87 ASN A N 1
ATOM 667 C CA . ASN A 1 87 ? 17.039 10.057 -13.715 1.00 96.06 87 ASN A CA 1
ATOM 668 C C . ASN A 1 87 ? 17.142 8.969 -12.636 1.00 96.06 87 ASN A C 1
ATOM 670 O O . ASN A 1 87 ? 16.239 8.833 -11.811 1.00 96.06 87 ASN A O 1
ATOM 674 N N . LEU A 1 88 ? 18.274 8.261 -12.604 1.00 94.19 88 LEU A N 1
ATOM 675 C CA . LEU A 1 88 ? 18.519 7.150 -11.682 1.00 94.19 88 LEU A CA 1
ATOM 676 C C . LEU A 1 88 ? 18.408 7.542 -10.200 1.00 94.19 88 LEU A C 1
ATOM 678 O O . LEU A 1 88 ? 17.863 6.781 -9.406 1.00 94.19 88 LEU A O 1
ATOM 682 N N . ALA A 1 89 ? 18.901 8.720 -9.808 1.00 96.31 89 ALA A N 1
ATOM 683 C CA . ALA A 1 89 ? 18.824 9.162 -8.416 1.00 96.31 89 ALA A CA 1
ATOM 684 C C . ALA A 1 89 ? 17.366 9.394 -7.992 1.00 96.31 89 ALA A C 1
ATOM 686 O O . ALA A 1 89 ? 16.962 9.007 -6.895 1.00 96.31 89 ALA A O 1
ATOM 687 N N . LEU A 1 90 ? 16.565 9.974 -8.889 1.00 96.12 90 LEU A N 1
ATOM 688 C CA . LEU A 1 90 ? 15.143 10.194 -8.649 1.00 96.12 90 LEU A CA 1
ATOM 689 C C . LEU A 1 90 ? 14.352 8.875 -8.651 1.00 96.12 90 LEU A C 1
ATOM 691 O O . LEU A 1 90 ? 13.458 8.706 -7.825 1.00 96.12 90 LEU A O 1
ATOM 695 N N . ASP A 1 91 ? 14.701 7.928 -9.528 1.00 94.88 91 ASP A N 1
ATOM 696 C CA . ASP A 1 91 ? 14.116 6.580 -9.529 1.00 94.88 91 ASP A CA 1
ATOM 697 C C . ASP A 1 91 ? 14.355 5.882 -8.187 1.00 94.88 91 ASP A C 1
ATOM 699 O O . ASP A 1 91 ? 13.405 5.423 -7.550 1.00 94.88 91 ASP A O 1
ATOM 703 N N . LYS A 1 92 ? 15.603 5.888 -7.702 1.00 95.19 92 LYS A N 1
ATOM 704 C CA . LYS A 1 92 ? 15.948 5.292 -6.407 1.00 95.19 92 LYS A CA 1
ATOM 705 C C . LYS A 1 92 ? 15.264 5.985 -5.234 1.00 95.19 92 LYS A C 1
ATOM 707 O O . LYS A 1 92 ? 14.853 5.300 -4.303 1.00 95.19 92 LYS A O 1
ATOM 712 N N . MET A 1 93 ? 15.069 7.303 -5.283 1.00 95.62 93 MET A N 1
ATOM 713 C CA . MET A 1 93 ? 14.311 8.020 -4.252 1.00 95.62 93 MET A CA 1
ATOM 714 C C . MET A 1 93 ? 12.871 7.493 -4.131 1.00 95.62 93 MET A C 1
ATOM 716 O O . MET A 1 93 ? 12.438 7.151 -3.032 1.00 95.62 93 MET A O 1
ATOM 720 N N . TYR A 1 94 ? 12.138 7.377 -5.244 1.00 95.00 94 TYR A N 1
ATOM 721 C CA . TYR A 1 94 ? 10.766 6.850 -5.224 1.00 95.00 94 TYR A CA 1
ATOM 722 C C . TYR A 1 94 ? 10.707 5.350 -4.944 1.00 95.00 94 TYR A C 1
ATOM 724 O O . TYR A 1 94 ? 9.769 4.879 -4.307 1.00 95.00 94 TYR A O 1
ATOM 732 N N . TRP A 1 95 ? 11.717 4.598 -5.370 1.00 95.44 95 TRP A N 1
ATOM 733 C CA . TRP A 1 95 ? 11.853 3.190 -5.019 1.00 95.44 95 TRP A CA 1
ATOM 734 C C . TRP A 1 95 ? 11.948 2.997 -3.497 1.00 95.44 95 TRP A C 1
ATOM 736 O O . TRP A 1 95 ? 11.238 2.164 -2.934 1.00 95.44 95 TRP A O 1
ATOM 746 N N . TRP A 1 96 ? 12.725 3.833 -2.801 1.00 96.25 96 TRP A N 1
ATOM 747 C CA . TRP A 1 96 ? 12.837 3.785 -1.339 1.00 96.25 96 TRP A CA 1
ATOM 748 C C . TRP A 1 96 ? 11.530 4.126 -0.611 1.00 96.25 96 TRP A C 1
ATOM 750 O O . TRP A 1 96 ? 11.300 3.621 0.490 1.00 96.25 96 TRP A O 1
ATOM 760 N N . TYR A 1 97 ? 10.634 4.905 -1.226 1.00 94.31 97 TYR A N 1
ATOM 761 C CA . TYR A 1 97 ? 9.295 5.137 -0.670 1.00 94.31 97 TYR A CA 1
ATOM 762 C C . TYR A 1 97 ? 8.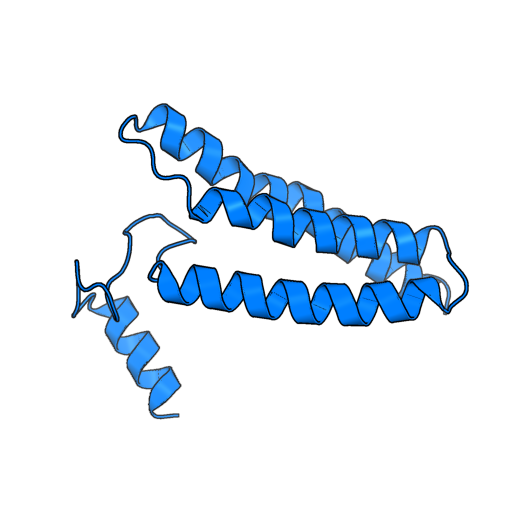455 3.854 -0.650 1.00 94.31 97 TYR A C 1
ATOM 764 O O . TYR A 1 97 ? 7.587 3.704 0.203 1.00 94.31 97 TYR A O 1
ATOM 772 N N . ILE A 1 98 ? 8.710 2.922 -1.569 1.00 93.81 98 ILE A N 1
ATOM 773 C CA . ILE A 1 98 ? 7.981 1.652 -1.656 1.00 93.81 98 ILE A CA 1
ATOM 774 C C . ILE A 1 98 ? 8.672 0.565 -0.841 1.00 93.81 98 ILE A C 1
ATOM 776 O O . ILE A 1 98 ? 8.002 -0.302 -0.310 1.00 93.81 98 ILE A O 1
ATOM 780 N N . VAL A 1 99 ? 9.999 0.552 -0.761 1.00 93.50 99 VAL A N 1
ATOM 781 C CA . VAL A 1 99 ? 10.698 -0.550 -0.086 1.00 93.50 99 VAL A CA 1
ATOM 782 C C . VAL A 1 99 ? 10.862 -0.254 1.399 1.00 93.50 99 VAL A C 1
ATOM 784 O O . VAL A 1 99 ? 10.404 -1.023 2.238 1.00 93.50 99 VAL A O 1
ATOM 787 N N . HIS A 1 100 ? 11.439 0.894 1.744 1.00 95.19 100 HIS A N 1
ATOM 788 C CA . HIS A 1 100 ? 11.796 1.193 3.130 1.00 95.19 100 HIS A CA 1
ATOM 789 C C . HIS A 1 100 ? 10.637 1.801 3.915 1.00 95.19 100 HIS A C 1
ATOM 791 O O . HIS A 1 100 ? 10.277 1.257 4.950 1.00 95.19 100 HIS A O 1
ATOM 797 N N . LEU A 1 101 ? 9.955 2.841 3.407 1.00 94.94 101 LEU A N 1
ATOM 798 C CA . LEU A 1 101 ? 8.792 3.403 4.129 1.00 94.94 101 LEU A CA 1
ATOM 799 C C . LEU A 1 101 ? 7.642 2.398 4.271 1.00 94.94 101 LEU A C 1
ATOM 801 O O . LEU A 1 101 ? 6.795 2.518 5.158 1.00 94.94 101 LEU A O 1
ATOM 805 N N . TRP A 1 102 ? 7.608 1.397 3.399 1.00 93.25 102 TRP A N 1
ATOM 806 C CA . TRP A 1 102 ? 6.657 0.308 3.506 1.00 93.25 102 TRP A CA 1
ATOM 807 C C . TRP A 1 102 ? 7.040 -0.599 4.663 1.00 93.25 102 TRP A C 1
ATOM 809 O O . TRP A 1 102 ? 6.260 -0.690 5.610 1.00 93.25 102 TRP A O 1
ATOM 819 N N . VAL A 1 103 ? 8.226 -1.222 4.611 1.00 92.06 103 VAL A N 1
ATOM 820 C CA . VAL A 1 103 ? 8.704 -2.219 5.589 1.00 92.06 103 VAL A CA 1
ATOM 821 C C . VAL A 1 103 ? 8.934 -1.612 6.974 1.00 92.06 103 VAL A C 1
ATOM 823 O O . VAL A 1 103 ? 8.477 -2.170 7.965 1.00 92.06 103 VAL A O 1
ATOM 826 N N . GLU A 1 104 ? 9.583 -0.457 7.039 1.00 94.19 104 GLU A N 1
ATOM 827 C CA . GLU A 1 104 ? 10.009 0.198 8.285 1.00 94.19 104 GLU A CA 1
ATOM 828 C C . GLU A 1 104 ? 9.046 1.316 8.719 1.00 94.19 104 GLU A C 1
ATOM 830 O O . GLU A 1 104 ? 9.252 1.977 9.727 1.00 94.19 104 GLU A O 1
ATOM 835 N N . GLY A 1 105 ? 7.971 1.555 7.962 1.00 94.00 105 GLY A N 1
ATOM 836 C CA . GLY A 1 105 ? 6.932 2.521 8.324 1.00 94.00 105 GLY A CA 1
ATOM 837 C C . GLY A 1 105 ? 5.567 1.861 8.435 1.00 94.00 105 GLY A C 1
ATOM 838 O O . GLY A 1 105 ? 5.063 1.575 9.520 1.00 94.00 105 GLY A O 1
ATOM 839 N N . THR A 1 106 ? 4.925 1.615 7.295 1.00 96.75 106 THR A N 1
ATOM 840 C CA . THR A 1 106 ? 3.529 1.143 7.283 1.00 96.75 106 THR A CA 1
ATOM 841 C C . THR A 1 106 ? 3.359 -0.267 7.850 1.00 96.75 106 THR A C 1
ATOM 843 O O . THR A 1 106 ? 2.386 -0.521 8.563 1.00 96.75 106 THR A O 1
ATOM 846 N N . TRP A 1 107 ? 4.308 -1.169 7.590 1.00 96.50 107 TRP A N 1
ATOM 847 C CA . TRP A 1 107 ? 4.291 -2.533 8.114 1.00 96.50 107 TRP A CA 1
ATOM 848 C C . TRP A 1 107 ? 4.496 -2.569 9.627 1.00 96.50 107 TRP A C 1
ATOM 850 O O . TRP A 1 107 ? 3.852 -3.381 10.291 1.00 96.50 107 TRP A O 1
ATOM 860 N N . GLU A 1 108 ? 5.286 -1.655 10.194 1.00 97.69 108 GLU A N 1
ATOM 861 C CA . GLU A 1 108 ? 5.413 -1.528 11.649 1.00 97.69 108 GLU A CA 1
ATOM 862 C C . GLU A 1 108 ? 4.080 -1.138 12.300 1.00 97.69 108 GLU A C 1
ATOM 864 O O . GLU A 1 108 ? 3.689 -1.737 13.301 1.00 97.69 108 GLU A O 1
ATOM 869 N N . LEU A 1 109 ? 3.314 -0.218 11.697 1.00 97.75 109 LEU A N 1
ATOM 870 C CA . LEU A 1 109 ? 1.977 0.150 12.191 1.00 97.75 109 LEU A CA 1
ATOM 871 C C . LEU A 1 109 ? 0.996 -1.031 12.145 1.00 97.75 109 LEU A C 1
ATOM 873 O O . LEU A 1 109 ? 0.224 -1.256 13.086 1.00 97.75 109 LEU A O 1
ATOM 877 N N . VAL A 1 110 ? 1.019 -1.804 11.056 1.00 97.88 110 VAL A N 1
ATOM 878 C CA . VAL A 1 110 ? 0.176 -3.000 10.908 1.00 97.88 110 VAL A CA 1
ATOM 879 C C . VAL A 1 110 ? 0.566 -4.057 11.942 1.00 97.88 110 VAL A C 1
ATOM 881 O O . VAL A 1 110 ? -0.298 -4.562 12.657 1.00 97.88 110 VAL A O 1
ATOM 884 N N . MET A 1 111 ? 1.858 -4.350 12.088 1.00 97.94 111 MET A N 1
ATOM 885 C CA . MET A 1 111 ? 2.355 -5.317 13.067 1.00 97.94 111 MET A CA 1
ATOM 886 C C . MET A 1 111 ? 2.011 -4.896 14.500 1.00 97.94 111 MET A C 1
ATOM 888 O O . MET A 1 111 ? 1.452 -5.692 15.257 1.00 97.94 111 MET A O 1
ATOM 892 N N . ALA A 1 112 ? 2.281 -3.638 14.860 1.00 97.38 112 ALA A N 1
ATOM 893 C CA . ALA A 1 112 ? 2.021 -3.107 16.193 1.00 97.38 112 ALA A CA 1
ATOM 894 C C . ALA A 1 112 ? 0.526 -3.132 16.542 1.00 97.38 112 ALA A C 1
ATOM 896 O O . ALA A 1 112 ? 0.159 -3.504 17.656 1.00 97.38 112 ALA A O 1
ATOM 897 N N . SER A 1 113 ? -0.352 -2.784 15.597 1.00 96.88 113 SER A N 1
ATOM 898 C CA . SER A 1 113 ? -1.804 -2.817 15.824 1.00 96.88 113 SER A CA 1
ATOM 899 C C . SER A 1 113 ? -2.351 -4.240 15.952 1.00 96.88 113 SER A C 1
ATOM 901 O O . SER A 1 113 ? -3.190 -4.488 16.821 1.00 96.88 113 SER A O 1
ATOM 903 N N . ILE A 1 114 ? -1.848 -5.194 15.161 1.00 96.88 114 ILE A N 1
ATOM 904 C CA . ILE A 1 114 ? -2.208 -6.611 15.307 1.00 96.88 114 ILE A CA 1
ATOM 905 C C . ILE A 1 114 ? -1.742 -7.136 16.668 1.00 96.88 114 ILE A C 1
ATOM 907 O O . ILE A 1 114 ? -2.538 -7.738 17.389 1.00 96.88 114 ILE A O 1
ATOM 911 N N . LEU A 1 115 ? -0.493 -6.871 17.061 1.00 97.81 115 LEU A N 1
ATOM 912 C CA . LEU A 1 115 ? 0.031 -7.292 18.361 1.00 97.81 115 LEU A CA 1
ATOM 913 C C . LEU A 1 115 ? -0.776 -6.682 19.514 1.00 97.81 115 LEU A C 1
ATOM 915 O O . LEU A 1 115 ? -1.205 -7.406 20.409 1.00 97.81 115 LEU A O 1
ATOM 919 N N . ALA A 1 116 ? -1.052 -5.377 19.469 1.00 97.12 116 ALA A N 1
ATOM 920 C CA . ALA A 1 116 ? -1.862 -4.700 20.480 1.00 97.12 116 ALA A CA 1
ATOM 921 C C . ALA A 1 116 ? -3.273 -5.298 20.588 1.00 97.12 116 ALA A C 1
ATOM 923 O O . ALA A 1 116 ? -3.791 -5.460 21.691 1.00 97.12 116 ALA A O 1
ATOM 924 N N . PHE A 1 117 ? -3.891 -5.663 19.459 1.00 95.25 117 PHE A N 1
ATOM 925 C CA . PHE A 1 117 ? -5.189 -6.336 19.459 1.00 95.25 117 PHE A CA 1
ATOM 926 C C . PHE A 1 117 ? -5.128 -7.713 20.133 1.00 95.25 117 PHE A C 1
ATOM 928 O O . PHE A 1 117 ? -6.031 -8.056 20.893 1.00 95.25 117 PHE A O 1
ATOM 935 N N . LEU A 1 118 ? -4.068 -8.487 19.875 1.00 96.38 118 LEU A N 1
ATOM 936 C CA . LEU A 1 118 ? -3.879 -9.814 20.465 1.00 96.38 118 LEU A CA 1
ATOM 937 C C . LEU A 1 118 ? -3.611 -9.760 21.973 1.00 96.38 118 LEU A C 1
ATOM 939 O O . LEU A 1 118 ? -4.075 -10.640 22.683 1.00 96.38 118 LEU A O 1
ATOM 943 N N . MET A 1 119 ? -2.892 -8.746 22.461 1.00 95.94 119 MET A N 1
ATOM 944 C CA . MET A 1 119 ? -2.564 -8.605 23.890 1.00 95.94 119 MET A CA 1
ATOM 945 C C . MET A 1 119 ? -3.7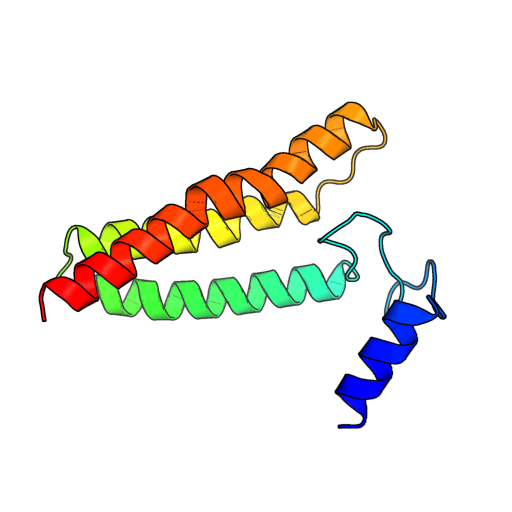44 -8.137 24.757 1.00 95.94 119 MET A C 1
ATOM 947 O O . MET A 1 119 ? -3.714 -8.314 25.970 1.00 95.94 119 MET A O 1
ATOM 951 N N . LEU A 1 120 ? -4.763 -7.507 24.163 1.00 89.62 120 LEU A N 1
ATOM 952 C CA . LEU A 1 120 ? -5.976 -7.076 24.875 1.00 89.62 120 LEU A CA 1
ATOM 953 C C . LEU A 1 120 ? -7.046 -8.168 24.984 1.00 89.62 120 LEU A C 1
ATOM 955 O O . LEU A 1 120 ? -8.104 -7.925 25.571 1.00 89.62 120 LEU A O 1
ATOM 959 N N . LYS A 1 121 ? -6.807 -9.322 24.367 1.00 54.84 121 LYS A N 1
ATOM 960 C CA . LYS A 1 121 ? -7.728 -10.450 24.336 1.00 54.84 121 LYS A CA 1
ATOM 961 C C . LYS A 1 121 ? -7.308 -11.510 25.344 1.00 54.84 121 LYS A C 1
ATOM 963 O O . LYS A 1 121 ? -8.234 -12.126 25.913 1.00 54.84 121 LYS A O 1
#

Radius of gyration: 17.44 Å; chains: 1; bounding box: 39×36×48 Å

Foldseek 3Di:
DVVVVVLVVCVVPVPQDPNQQRGFPPQPPLGDHPVVLVVVLVVLVVVLVVLVVVCVVDDDDPLSVLLSVLSVLLSVLSVLSPVDDPDPVVNVVSSCSNPPCNVVNSVVSNVVSVVVVVVVD